Protein AF-A0A7S3RYR4-F1 (afdb_monomer_lite)

Sequence (109 aa):
MGPMPYFTVKQGLEGLEGGLQTGLPGFSVFVVNPMVYFGMIQGDGSASARHGRNFSSEYMPTPAPYAFDEDNTYNIYRMLRYVAAPYFDSEPLVWSRFIRPAVQPPPGE

Organism: NCBI:txid141414

Structure (mmCIF, N/CA/C/O backbone):
data_AF-A0A7S3RYR4-F1
#
_entry.id   AF-A0A7S3RYR4-F1
#
loop_
_atom_site.group_PDB
_atom_site.id
_atom_site.type_symbol
_atom_site.label_atom_id
_atom_site.label_alt_id
_atom_site.label_comp_id
_atom_site.label_asym_id
_atom_site.label_entity_id
_atom_site.label_seq_id
_atom_site.pdbx_PDB_ins_code
_atom_site.Cartn_x
_atom_site.Cartn_y
_atom_site.Cartn_z
_atom_site.occupancy
_atom_site.B_iso_or_equiv
_atom_site.auth_seq_id
_atom_site.auth_comp_id
_atom_site.auth_asym_id
_atom_site.auth_atom_id
_atom_site.pdbx_PDB_model_num
ATOM 1 N N . MET A 1 1 ? 0.219 17.460 8.433 1.00 65.81 1 MET A N 1
ATOM 2 C CA . MET A 1 1 ? -0.186 16.154 9.004 1.00 65.81 1 MET A CA 1
ATOM 3 C C . MET A 1 1 ? 0.595 15.061 8.299 1.00 65.81 1 MET A C 1
ATOM 5 O O . MET A 1 1 ? 0.821 15.202 7.105 1.00 65.81 1 MET A O 1
ATOM 9 N N . GLY A 1 2 ? 1.027 14.028 9.025 1.00 82.62 2 GLY A N 1
ATOM 10 C CA . GLY A 1 2 ? 1.729 12.882 8.440 1.00 82.62 2 GLY A CA 1
ATOM 11 C C . GLY A 1 2 ? 0.814 11.962 7.612 1.00 82.62 2 GLY A C 1
ATOM 12 O O . GLY A 1 2 ? -0.393 12.205 7.543 1.00 82.62 2 GLY A O 1
ATOM 13 N N . PRO A 1 3 ? 1.375 10.902 7.004 1.00 85.31 3 PRO A N 1
ATOM 14 C CA . PRO A 1 3 ? 0.636 9.926 6.189 1.00 85.31 3 PRO A CA 1
ATOM 15 C C . PRO A 1 3 ? -0.435 9.159 6.974 1.00 85.31 3 PRO A C 1
ATOM 17 O O . PRO A 1 3 ? -1.479 8.821 6.423 1.00 85.31 3 PRO A O 1
ATOM 20 N N . MET A 1 4 ? -0.178 8.912 8.259 1.00 89.69 4 MET A N 1
ATOM 21 C CA . MET A 1 4 ? -1.073 8.228 9.189 1.00 89.69 4 MET A CA 1
ATOM 22 C C . MET A 1 4 ? -1.290 9.130 10.411 1.00 89.69 4 MET A C 1
ATOM 24 O O . MET A 1 4 ? -0.543 9.033 11.387 1.00 89.69 4 MET A O 1
ATOM 28 N N . PRO A 1 5 ? -2.204 10.112 10.337 1.00 90.88 5 PRO A N 1
ATOM 29 C CA . PRO A 1 5 ? -2.468 11.001 11.460 1.00 90.88 5 PRO A CA 1
ATOM 30 C C . PRO A 1 5 ? -3.142 10.258 12.620 1.00 90.88 5 PRO A C 1
ATOM 32 O O . PRO A 1 5 ? -3.775 9.218 12.439 1.00 90.88 5 PRO A O 1
ATOM 35 N N . TYR A 1 6 ? -3.051 10.845 13.814 1.00 90.69 6 TYR A N 1
ATOM 36 C CA . TYR A 1 6 ? -3.852 10.406 14.952 1.00 90.69 6 TYR A CA 1
ATOM 37 C C . TYR A 1 6 ? -5.345 10.520 14.638 1.00 90.69 6 TYR A C 1
ATOM 39 O O . TYR A 1 6 ? -5.778 11.446 13.947 1.00 90.69 6 TYR A O 1
ATOM 47 N N . PHE A 1 7 ? -6.125 9.598 15.190 1.00 92.06 7 PHE A N 1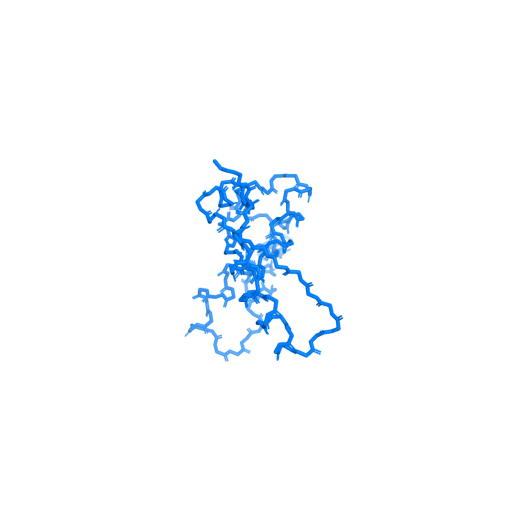
ATOM 48 C CA . PHE A 1 7 ? -7.575 9.585 15.076 1.00 92.06 7 PHE A CA 1
ATOM 49 C C . PHE A 1 7 ? -8.244 9.856 16.422 1.00 92.06 7 PHE A C 1
ATOM 51 O O . PHE A 1 7 ? -7.663 9.653 17.488 1.00 92.06 7 PHE A O 1
ATOM 58 N N . THR A 1 8 ? -9.485 10.331 16.368 1.00 92.00 8 THR A N 1
ATOM 59 C CA . THR A 1 8 ? -10.321 10.499 17.562 1.00 92.00 8 THR A CA 1
ATOM 60 C C . THR A 1 8 ? -10.773 9.143 18.103 1.00 92.00 8 THR A C 1
ATOM 62 O O . THR A 1 8 ? -10.881 8.178 17.349 1.00 92.00 8 THR A O 1
ATOM 65 N N . VAL A 1 9 ? -11.121 9.071 19.393 1.00 92.19 9 VAL A N 1
ATOM 66 C CA . VAL A 1 9 ? -11.648 7.837 20.016 1.00 92.19 9 VAL A CA 1
ATOM 67 C C . VAL A 1 9 ? -12.820 7.259 19.217 1.00 92.19 9 VAL A C 1
ATOM 69 O O . VAL A 1 9 ? -12.866 6.055 18.991 1.00 92.19 9 VAL A O 1
ATOM 72 N N . LYS A 1 10 ? -13.721 8.120 18.723 1.00 94.69 10 LYS A N 1
ATOM 73 C CA . LYS A 1 10 ? -14.865 7.707 17.901 1.00 94.69 10 LYS A CA 1
ATOM 74 C C . LYS A 1 10 ? -14.430 6.980 16.622 1.00 94.69 10 LYS A C 1
ATOM 76 O O . LYS A 1 10 ? -14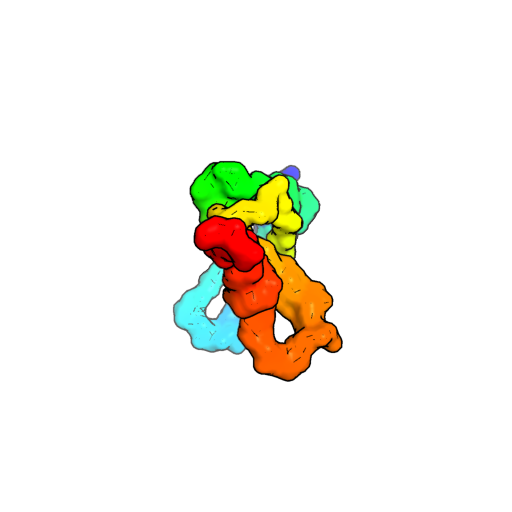.891 5.875 16.375 1.00 94.69 10 LYS A O 1
ATOM 81 N N . GLN A 1 11 ? -13.514 7.566 15.850 1.00 93.62 11 GLN A N 1
ATOM 82 C CA . GLN A 1 11 ? -12.989 6.951 14.621 1.00 93.62 11 GLN A CA 1
ATOM 83 C C . GLN A 1 11 ? -12.238 5.643 14.906 1.00 93.62 11 GLN A C 1
ATOM 85 O O . GLN A 1 11 ? -12.314 4.697 14.128 1.00 93.62 11 GLN A O 1
ATOM 90 N N . GLY A 1 12 ? -11.521 5.587 16.033 1.00 93.56 12 GLY A N 1
ATOM 91 C CA . GLY A 1 12 ? -10.856 4.369 16.483 1.00 93.56 12 GLY A CA 1
ATOM 92 C C . GLY A 1 12 ? -11.847 3.236 16.746 1.00 93.56 12 GLY A C 1
ATOM 93 O O . GLY A 1 12 ? -11.637 2.130 16.263 1.00 93.56 12 GLY A O 1
ATOM 94 N N . LEU A 1 13 ? -12.941 3.519 17.461 1.00 95.12 13 LEU A N 1
ATOM 95 C CA . LEU A 1 13 ? -13.991 2.536 17.750 1.00 95.12 13 LEU A CA 1
ATOM 96 C C . LEU A 1 13 ? -14.680 2.034 16.477 1.00 95.12 13 LEU A C 1
ATOM 98 O O . LEU A 1 13 ? -14.810 0.827 16.312 1.00 95.12 13 LEU A O 1
ATOM 102 N N . GLU A 1 14 ? -15.028 2.931 15.550 1.00 95.44 14 GLU A N 1
ATOM 103 C CA . GLU A 1 14 ? -15.614 2.556 14.252 1.00 95.44 14 GLU A CA 1
ATOM 104 C C . GLU A 1 14 ? -14.692 1.599 13.471 1.00 95.44 14 GLU A C 1
ATOM 106 O O . GLU A 1 14 ? -15.138 0.586 12.932 1.00 95.44 14 GLU A O 1
ATOM 111 N N . GLY A 1 15 ? -13.383 1.872 13.454 1.00 93.00 15 GLY A N 1
ATOM 112 C CA . GLY A 1 15 ? -12.408 0.982 12.822 1.00 93.00 15 GLY A CA 1
ATOM 113 C C . GLY A 1 15 ? -12.254 -0.362 13.540 1.00 93.00 15 GLY A C 1
ATOM 114 O O . GLY A 1 15 ? -12.093 -1.390 12.882 1.00 93.00 15 GLY A O 1
ATOM 115 N N . LEU A 1 16 ? -12.319 -0.375 14.877 1.00 94.81 16 LEU A N 1
ATOM 116 C CA . LEU A 1 16 ? -12.241 -1.607 15.666 1.00 94.81 16 LEU A CA 1
ATOM 117 C C . LEU A 1 16 ? -13.458 -2.506 15.422 1.00 94.81 16 L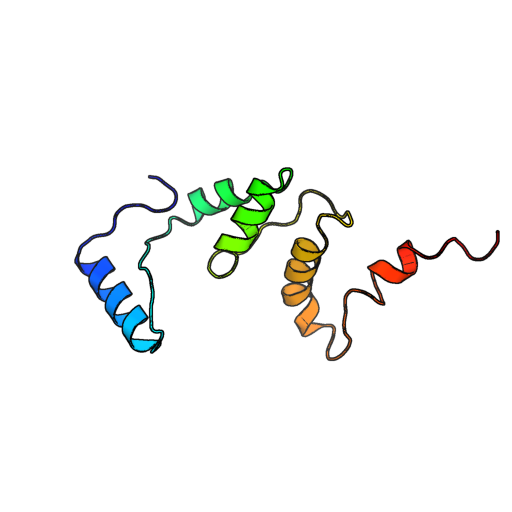EU A C 1
ATOM 119 O O . LEU A 1 16 ? -13.295 -3.712 15.247 1.00 94.81 16 LEU A O 1
ATOM 123 N N . GLU A 1 17 ? -14.658 -1.930 15.368 1.00 95.44 17 GLU A N 1
ATOM 124 C CA . GLU A 1 17 ? -15.886 -2.656 15.033 1.00 95.44 17 GLU A CA 1
ATOM 125 C C . GLU A 1 17 ? -15.799 -3.272 13.633 1.00 95.44 17 GLU A C 1
ATOM 127 O O . GLU A 1 17 ? -16.089 -4.458 13.468 1.00 95.44 17 GLU A O 1
ATOM 132 N N . GLY A 1 18 ? -15.316 -2.509 12.646 1.00 93.94 18 GLY A N 1
ATOM 133 C CA . GLY A 1 18 ? -15.077 -3.021 11.296 1.00 93.94 18 GLY A CA 1
ATOM 134 C C . GLY A 1 18 ? -14.068 -4.172 11.272 1.00 93.94 18 GLY A C 1
ATOM 135 O O . GLY A 1 18 ? -14.310 -5.191 10.630 1.00 93.94 18 GLY A O 1
ATOM 136 N N . GLY A 1 19 ? -12.967 -4.052 12.018 1.00 93.12 19 GLY A N 1
ATOM 137 C CA . GLY A 1 19 ? -11.959 -5.105 12.146 1.00 93.12 19 GLY A CA 1
ATOM 138 C C . GLY A 1 19 ? -12.511 -6.393 12.761 1.00 93.12 19 GLY A C 1
ATOM 139 O O . GLY A 1 19 ? -12.302 -7.472 12.208 1.00 93.12 19 GLY A O 1
ATOM 140 N N . LEU A 1 20 ? -13.285 -6.291 13.846 1.00 93.94 20 LEU A N 1
ATOM 141 C CA . LEU A 1 20 ? -13.914 -7.443 14.503 1.00 93.94 20 LEU A CA 1
ATOM 142 C C . LEU A 1 20 ? -14.906 -8.174 13.587 1.00 93.94 20 LEU A C 1
ATOM 144 O O . LEU A 1 20 ? -14.976 -9.402 13.620 1.00 93.94 20 LEU A O 1
ATOM 148 N N . GLN A 1 21 ? -15.634 -7.447 12.735 1.00 95.06 21 GLN A N 1
ATOM 149 C CA . GLN A 1 21 ? -16.579 -8.036 11.778 1.00 95.06 21 GLN A CA 1
ATOM 150 C C . GLN A 1 21 ? -15.905 -8.896 10.701 1.00 95.06 21 GLN A C 1
ATOM 152 O O . GLN A 1 21 ? -16.558 -9.763 10.124 1.00 95.06 21 GLN A O 1
ATOM 157 N N . THR A 1 22 ? -14.608 -8.702 10.439 1.00 91.06 22 THR A N 1
ATOM 158 C CA . THR A 1 22 ? -13.877 -9.520 9.457 1.00 91.06 22 THR A CA 1
ATOM 159 C C . THR A 1 22 ? -13.659 -10.965 9.917 1.00 91.06 22 THR A C 1
ATOM 161 O O . THR A 1 22 ? -13.381 -11.828 9.088 1.00 91.06 22 THR A O 1
ATOM 164 N N . GLY A 1 23 ? -13.748 -11.241 11.226 1.00 90.25 23 GLY A N 1
ATOM 165 C CA . GLY A 1 23 ? -13.424 -12.549 11.804 1.00 90.25 23 GLY A CA 1
ATOM 166 C C . GLY A 1 23 ? -11.934 -12.912 11.750 1.00 90.25 23 GLY A C 1
ATOM 167 O O . GLY A 1 23 ? -11.570 -14.045 12.066 1.00 90.25 23 GLY A O 1
ATOM 168 N N . LEU A 1 24 ? -11.065 -11.976 11.351 1.00 88.19 24 LEU A N 1
ATOM 169 C CA . LEU A 1 24 ? -9.623 -12.192 11.332 1.00 88.19 24 LEU A CA 1
ATOM 170 C C . LEU A 1 24 ? -9.060 -12.195 12.762 1.00 88.19 24 LEU A C 1
ATOM 172 O O . LEU A 1 24 ? -9.482 -11.393 13.597 1.00 88.19 24 LEU A O 1
ATOM 176 N N . PRO A 1 25 ? -8.067 -13.055 13.054 1.00 91.50 25 PRO A N 1
ATOM 177 C CA . PRO A 1 25 ? -7.492 -13.172 14.395 1.00 91.50 25 PRO A CA 1
ATOM 178 C C . PRO A 1 25 ? -6.718 -11.920 14.832 1.00 91.50 25 PRO A C 1
ATOM 180 O O . PRO A 1 25 ? -6.462 -11.739 16.020 1.00 91.50 25 PRO A O 1
ATOM 183 N N . GLY A 1 26 ? -6.331 -11.065 13.885 1.00 90.62 26 GLY A N 1
ATOM 184 C CA . GLY A 1 26 ? -5.647 -9.812 14.154 1.00 90.62 26 GLY A CA 1
ATOM 185 C C . GLY A 1 26 ? -5.949 -8.782 13.077 1.00 90.62 26 GLY A C 1
ATOM 186 O O . GLY A 1 26 ? -6.086 -9.114 11.901 1.00 90.62 26 GLY A O 1
ATOM 187 N N . PHE A 1 27 ? -6.044 -7.528 13.500 1.00 92.19 27 PHE A N 1
ATOM 188 C CA . PHE A 1 27 ? -6.223 -6.374 12.634 1.00 92.19 27 PHE A CA 1
ATOM 189 C C . PHE A 1 27 ? -5.652 -5.131 13.321 1.00 92.19 27 PHE A C 1
ATOM 191 O O . PHE A 1 27 ? -5.449 -5.106 14.536 1.00 92.19 27 PHE A O 1
ATOM 198 N N . SER A 1 28 ? -5.421 -4.092 12.527 1.00 90.06 28 SER A N 1
ATOM 199 C CA . SER A 1 28 ? -4.936 -2.797 12.997 1.00 90.06 28 SER A CA 1
ATOM 200 C C . SER A 1 28 ? -5.789 -1.691 12.394 1.00 90.06 28 SER A C 1
ATOM 202 O O . SER A 1 28 ? -6.214 -1.790 11.244 1.00 90.06 28 SER A O 1
ATOM 204 N N . VAL A 1 29 ? -6.024 -0.629 13.163 1.00 90.50 29 VAL A N 1
ATOM 205 C CA . VAL A 1 29 ? -6.829 0.520 12.736 1.00 90.50 29 VAL A CA 1
ATOM 206 C C . VAL A 1 29 ? -5.911 1.704 12.479 1.00 90.50 29 VAL A C 1
ATOM 208 O O . VAL A 1 29 ? -5.170 2.125 13.365 1.00 90.50 29 VAL A O 1
ATOM 211 N N . PHE A 1 30 ? -5.987 2.258 11.271 1.00 90.44 30 PHE A N 1
ATOM 212 C CA . PHE A 1 30 ? -5.249 3.452 10.876 1.00 90.44 30 PHE A CA 1
ATOM 213 C C . PHE A 1 30 ? -6.178 4.415 10.142 1.00 90.44 30 PHE A C 1
ATOM 215 O O . PHE A 1 30 ? -6.948 4.005 9.275 1.00 90.44 30 PHE A O 1
ATOM 222 N N . VAL A 1 31 ? -6.065 5.710 10.442 1.00 91.06 31 VAL A N 1
ATOM 223 C CA . VAL A 1 31 ? -6.554 6.750 9.533 1.00 91.06 31 VAL A CA 1
ATOM 224 C C . VAL A 1 31 ? -5.432 7.068 8.567 1.00 91.06 31 VAL A C 1
ATOM 226 O O . VAL A 1 31 ? -4.284 7.234 8.979 1.00 91.06 31 VAL A O 1
ATOM 229 N N . VAL A 1 32 ? -5.763 7.166 7.283 1.00 89.88 32 VAL A N 1
ATOM 230 C CA . VAL A 1 32 ? -4.780 7.451 6.245 1.00 89.88 32 VAL A CA 1
ATOM 231 C C . VAL A 1 32 ? -5.103 8.775 5.575 1.00 89.88 32 VAL A C 1
ATOM 233 O O . VAL A 1 32 ? -6.240 9.024 5.186 1.00 89.88 32 VAL A O 1
ATOM 236 N N . ASN A 1 33 ? -4.091 9.634 5.440 1.00 91.06 33 ASN A N 1
ATOM 237 C CA . ASN A 1 33 ? -4.172 10.827 4.610 1.00 91.06 33 ASN A CA 1
ATOM 238 C C . ASN A 1 33 ? -3.694 10.472 3.193 1.00 91.06 33 ASN A C 1
ATOM 240 O O . ASN A 1 33 ? -2.479 10.433 2.971 1.00 91.06 33 ASN A O 1
ATOM 244 N N . PRO A 1 34 ? -4.606 10.230 2.232 1.00 86.06 34 PRO A N 1
ATOM 245 C CA . PRO A 1 34 ? -4.234 9.716 0.919 1.00 86.06 34 PRO A CA 1
ATOM 246 C C . PRO A 1 34 ? -3.281 10.657 0.184 1.00 86.06 34 PRO A C 1
ATOM 248 O O . PRO A 1 34 ? -2.292 10.194 -0.367 1.00 86.06 34 PRO A O 1
ATOM 251 N N . MET A 1 35 ? -3.501 11.974 0.242 1.00 86.69 35 MET A N 1
ATOM 252 C CA . MET A 1 35 ? -2.685 12.955 -0.488 1.00 86.69 35 MET A CA 1
ATOM 253 C C . MET A 1 35 ? -1.206 12.894 -0.100 1.00 86.69 35 MET A C 1
ATOM 255 O O . MET A 1 35 ? -0.329 12.958 -0.958 1.00 86.69 35 MET A O 1
ATOM 259 N N . VAL A 1 36 ? -0.924 12.740 1.195 1.00 89.19 36 VAL A N 1
ATOM 260 C CA . VAL A 1 36 ? 0.452 12.617 1.696 1.00 89.19 36 VAL A CA 1
ATOM 261 C C . VAL A 1 36 ? 0.997 11.217 1.424 1.00 89.19 36 VAL A C 1
ATOM 263 O O . VAL A 1 36 ? 2.147 11.068 1.011 1.00 89.19 36 VAL A O 1
ATOM 266 N N . TYR A 1 37 ? 0.166 10.191 1.619 1.00 88.69 37 TYR A N 1
ATOM 267 C CA . TYR A 1 37 ? 0.561 8.799 1.423 1.00 88.69 37 TYR A CA 1
ATOM 268 C C . TYR A 1 37 ? 0.959 8.510 -0.028 1.00 88.69 37 TYR A C 1
ATOM 270 O O . TYR A 1 37 ? 1.961 7.838 -0.262 1.00 88.69 37 TYR A O 1
ATOM 278 N N . PHE A 1 38 ? 0.237 9.081 -0.997 1.00 86.62 38 PHE A N 1
ATOM 279 C CA . PHE A 1 38 ? 0.557 8.986 -2.420 1.00 86.62 38 PHE A CA 1
ATOM 280 C C . PHE A 1 38 ? 1.970 9.473 -2.730 1.00 86.62 38 PHE A C 1
ATOM 282 O O . PHE A 1 38 ? 2.698 8.800 -3.455 1.00 86.62 38 PHE A O 1
ATOM 289 N N . GLY A 1 39 ? 2.381 10.603 -2.148 1.00 86.06 39 GLY A N 1
ATOM 290 C CA . GLY A 1 39 ? 3.741 11.122 -2.298 1.00 86.06 39 GLY A CA 1
ATOM 291 C C . GLY A 1 39 ? 4.802 10.164 -1.751 1.00 86.06 39 GLY A C 1
ATOM 292 O O . GLY A 1 39 ? 5.859 10.003 -2.354 1.00 86.06 39 GLY A O 1
ATOM 293 N N . MET A 1 40 ? 4.512 9.473 -0.646 1.00 85.50 40 MET A N 1
ATOM 294 C CA . MET A 1 40 ? 5.451 8.528 -0.029 1.00 85.50 40 MET A CA 1
ATOM 295 C C . MET A 1 40 ? 5.649 7.252 -0.841 1.00 85.50 40 MET A C 1
ATOM 297 O O . MET A 1 40 ? 6.748 6.703 -0.858 1.00 85.50 40 MET A O 1
ATOM 301 N N . ILE A 1 41 ? 4.603 6.784 -1.521 1.00 87.62 41 ILE A N 1
ATOM 302 C CA . ILE A 1 41 ? 4.664 5.566 -2.333 1.00 8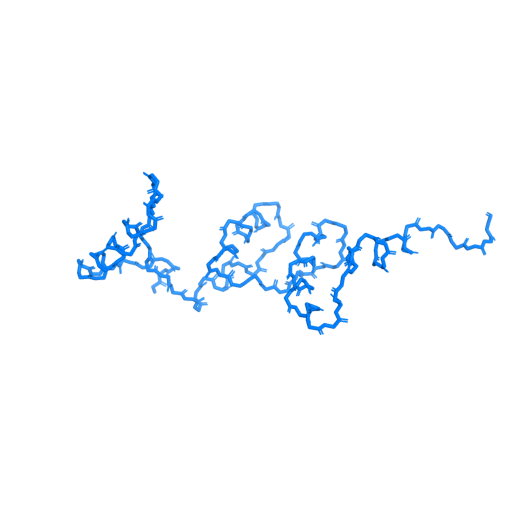7.62 41 ILE A CA 1
ATOM 303 C C . ILE A 1 41 ? 5.082 5.845 -3.779 1.00 87.62 41 ILE A C 1
ATOM 305 O O . ILE A 1 41 ? 5.086 4.925 -4.588 1.00 87.62 41 ILE A O 1
ATOM 309 N N . GLN A 1 42 ? 5.450 7.081 -4.136 1.00 84.38 42 GLN A N 1
ATOM 310 C CA . GLN A 1 42 ? 5.930 7.388 -5.486 1.00 84.38 42 GLN A CA 1
ATOM 311 C C . GLN A 1 42 ? 7.308 6.807 -5.796 1.00 84.38 42 GLN A C 1
ATOM 313 O O . GLN A 1 42 ? 7.594 6.574 -6.962 1.00 84.38 42 GLN A O 1
ATOM 318 N N . GLY A 1 43 ? 8.154 6.534 -4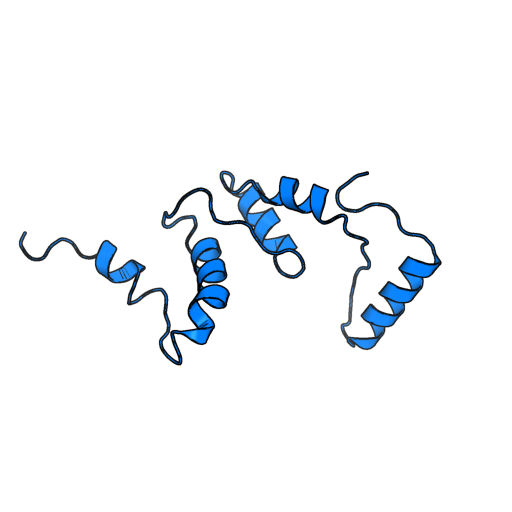.806 1.00 82.00 43 GLY A N 1
ATOM 319 C CA . GLY A 1 43 ? 9.463 5.930 -5.057 1.00 82.00 43 GLY A CA 1
ATOM 320 C C . GLY A 1 43 ? 9.394 4.414 -5.264 1.00 82.00 43 GLY A C 1
ATOM 321 O O . GLY A 1 43 ? 8.699 3.713 -4.536 1.00 82.00 43 GLY A O 1
ATOM 322 N N . ASP A 1 44 ? 10.163 3.899 -6.218 1.00 80.50 44 ASP A N 1
ATOM 323 C CA . ASP A 1 44 ? 10.410 2.466 -6.471 1.00 80.50 44 ASP A CA 1
ATOM 324 C C . ASP A 1 44 ? 11.842 2.169 -6.952 1.00 80.50 44 ASP A C 1
ATOM 326 O O . ASP A 1 44 ? 12.164 1.027 -7.283 1.00 80.50 44 ASP A O 1
ATOM 330 N N . GLY A 1 45 ? 12.728 3.170 -6.950 1.00 78.06 45 GLY A N 1
ATOM 331 C CA . GLY A 1 45 ? 14.124 2.992 -7.356 1.00 78.06 45 GLY A CA 1
ATOM 332 C C . GLY A 1 45 ? 14.928 2.088 -6.414 1.00 78.06 45 GLY A C 1
ATOM 333 O O . GLY A 1 45 ? 15.784 1.337 -6.869 1.00 78.06 45 GLY A O 1
ATOM 334 N N . SER A 1 46 ? 14.649 2.111 -5.105 1.00 84.81 46 SER A N 1
ATOM 335 C CA . SER A 1 46 ? 15.304 1.231 -4.127 1.00 84.81 46 SER A CA 1
ATOM 336 C C . SER A 1 46 ? 14.436 0.022 -3.771 1.00 84.81 46 SER A C 1
ATOM 338 O O . SER A 1 46 ? 13.206 0.101 -3.750 1.00 84.81 46 SER A O 1
ATOM 340 N N . ALA A 1 47 ? 15.070 -1.088 -3.377 1.00 83.56 47 ALA A N 1
ATOM 341 C CA . ALA A 1 47 ? 14.363 -2.271 -2.875 1.00 83.56 47 ALA A CA 1
ATOM 342 C C . ALA A 1 47 ? 13.440 -1.948 -1.681 1.00 83.56 47 ALA A C 1
ATOM 344 O O . ALA A 1 47 ? 12.326 -2.465 -1.598 1.00 83.56 47 ALA A O 1
ATOM 345 N N . SER A 1 48 ? 13.860 -1.040 -0.791 1.00 85.62 48 SER A N 1
ATOM 346 C CA . SER A 1 48 ? 13.036 -0.573 0.331 1.00 85.62 48 SER A CA 1
ATOM 347 C C . SER A 1 48 ? 11.784 0.179 -0.128 1.00 85.62 48 SER A C 1
ATOM 349 O O . SER A 1 48 ? 10.706 -0.031 0.425 1.00 85.62 48 SER A O 1
ATOM 351 N N . ALA A 1 49 ? 11.895 1.007 -1.168 1.00 85.31 49 ALA A N 1
ATOM 352 C CA . ALA A 1 49 ? 10.766 1.742 -1.726 1.00 85.31 49 ALA A CA 1
ATOM 353 C C . ALA A 1 49 ? 9.774 0.795 -2.428 1.00 85.31 49 ALA A C 1
ATOM 355 O O . ALA A 1 49 ? 8.566 0.878 -2.199 1.00 85.31 49 ALA A O 1
ATOM 356 N N . ARG A 1 50 ? 10.284 -0.197 -3.178 1.00 82.44 50 ARG A N 1
ATOM 357 C CA . ARG A 1 50 ? 9.472 -1.282 -3.763 1.00 82.44 50 ARG A CA 1
ATOM 358 C C . ARG A 1 50 ? 8.730 -2.075 -2.682 1.00 82.44 50 ARG A C 1
ATOM 360 O O . ARG A 1 50 ? 7.543 -2.360 -2.835 1.00 82.44 50 ARG A O 1
ATOM 367 N N . HIS A 1 51 ? 9.394 -2.380 -1.566 1.00 84.25 51 HIS A N 1
ATOM 368 C CA . HIS A 1 51 ? 8.766 -3.059 -0.433 1.00 84.25 51 HIS A CA 1
ATOM 369 C C . HIS A 1 51 ? 7.651 -2.214 0.202 1.00 84.25 51 HIS A C 1
ATOM 371 O O . HIS A 1 51 ? 6.561 -2.727 0.439 1.00 84.25 51 HIS A O 1
ATOM 377 N N . GLY A 1 52 ? 7.879 -0.911 0.404 1.00 85.75 52 GLY A N 1
ATOM 378 C CA . GLY A 1 52 ? 6.865 0.010 0.929 1.00 85.75 52 GLY A CA 1
ATOM 379 C C . GLY A 1 52 ? 5.628 0.128 0.031 1.00 85.75 52 GLY A C 1
ATOM 380 O O . GLY A 1 52 ? 4.496 0.100 0.526 1.00 85.75 52 GLY A O 1
ATOM 381 N N . ARG A 1 53 ? 5.821 0.179 -1.295 1.00 85.88 53 ARG A N 1
ATOM 382 C CA . ARG A 1 53 ? 4.717 0.099 -2.267 1.00 85.88 53 ARG A CA 1
ATOM 383 C C . ARG A 1 53 ? 3.947 -1.206 -2.128 1.00 85.88 53 ARG A C 1
ATOM 385 O O . ARG A 1 53 ? 2.725 -1.177 -2.073 1.00 85.88 53 ARG A O 1
ATOM 392 N N . ASN A 1 54 ? 4.640 -2.341 -2.034 1.00 82.69 54 ASN A N 1
ATOM 393 C CA . ASN A 1 54 ? 3.974 -3.631 -1.894 1.00 82.69 54 ASN A CA 1
ATOM 394 C C . ASN A 1 54 ? 3.183 -3.735 -0.583 1.00 82.69 54 ASN A C 1
ATOM 396 O O . ASN A 1 54 ? 2.032 -4.153 -0.605 1.00 82.69 54 ASN A O 1
ATOM 400 N N . PHE A 1 55 ? 3.752 -3.291 0.537 1.00 84.81 55 PHE A N 1
ATOM 401 C CA . PHE A 1 55 ? 3.078 -3.304 1.836 1.00 84.81 55 PHE A CA 1
ATOM 402 C C . PHE A 1 55 ? 1.774 -2.493 1.827 1.00 84.81 55 PHE A C 1
ATOM 404 O O . PHE A 1 55 ? 0.747 -2.944 2.317 1.00 84.81 55 PHE A O 1
ATOM 411 N N . SER A 1 56 ? 1.800 -1.300 1.234 1.00 86.88 56 SER A N 1
ATOM 412 C CA . SER A 1 56 ? 0.637 -0.400 1.215 1.00 86.88 56 SER A CA 1
ATOM 413 C C . SER A 1 56 ? -0.381 -0.694 0.113 1.00 86.88 56 SER A C 1
ATOM 415 O O . SER A 1 56 ? -1.477 -0.141 0.112 1.00 86.88 56 SER A O 1
ATOM 417 N N . SER A 1 57 ? -0.038 -1.580 -0.817 1.00 81.88 57 SER A N 1
ATOM 418 C CA . SER A 1 57 ? -0.798 -1.834 -2.041 1.00 81.88 57 SER A CA 1
ATOM 419 C C . SER A 1 57 ? -2.202 -2.419 -1.862 1.00 81.88 57 SER A C 1
ATOM 421 O O . SER A 1 57 ? -2.965 -2.481 -2.825 1.00 81.88 57 SER A O 1
ATOM 423 N N . GLU A 1 58 ? -2.525 -2.916 -0.669 1.00 80.31 58 GLU A N 1
ATOM 424 C CA . GLU A 1 58 ? -3.844 -3.477 -0.363 1.00 80.31 58 GLU A CA 1
ATOM 425 C C . GLU A 1 58 ? -4.888 -2.388 -0.110 1.00 80.31 58 GLU A C 1
ATOM 427 O O . GLU A 1 58 ? -6.068 -2.589 -0.380 1.00 80.31 58 GLU A O 1
ATOM 432 N N . TYR A 1 59 ? -4.451 -1.225 0.376 1.00 82.69 59 TYR A N 1
ATOM 433 C CA . TYR A 1 59 ? -5.329 -0.120 0.765 1.00 82.69 59 TYR A CA 1
ATOM 434 C C . TYR A 1 59 ? -4.964 1.212 0.097 1.00 82.69 59 TYR A C 1
ATOM 436 O O . TYR A 1 59 ? -5.715 2.179 0.214 1.00 82.69 59 TYR A O 1
ATOM 444 N N . MET A 1 60 ? -3.839 1.275 -0.622 1.00 85.06 60 MET A N 1
ATOM 445 C CA . MET A 1 60 ? -3.447 2.405 -1.461 1.00 85.06 60 MET A CA 1
ATOM 446 C C . MET A 1 60 ? -3.161 1.949 -2.889 1.00 85.06 60 MET A C 1
ATOM 448 O O . MET A 1 60 ? -2.400 0.999 -3.088 1.00 85.06 60 MET A O 1
ATOM 452 N N . PRO A 1 61 ? -3.709 2.633 -3.907 1.00 78.94 61 PRO A N 1
ATOM 453 C CA . PRO A 1 61 ? -3.383 2.307 -5.281 1.00 78.94 61 PRO A CA 1
ATOM 454 C C . PRO A 1 61 ? -1.931 2.696 -5.558 1.00 78.94 61 PRO A C 1
ATOM 456 O O . PRO A 1 61 ? -1.492 3.818 -5.298 1.00 78.94 61 PRO A O 1
ATOM 459 N N . THR A 1 62 ? -1.171 1.742 -6.081 1.00 77.94 62 THR A N 1
ATOM 460 C CA . THR A 1 62 ? 0.230 1.954 -6.432 1.00 77.94 62 THR A CA 1
ATOM 461 C C . THR A 1 62 ? 0.332 2.811 -7.696 1.00 77.94 62 THR A C 1
ATOM 463 O O . THR A 1 62 ? -0.350 2.502 -8.678 1.00 77.94 62 THR A O 1
ATOM 466 N N . PRO A 1 63 ? 1.178 3.857 -7.711 1.00 79.00 63 PRO A N 1
ATOM 467 C CA . PRO A 1 63 ? 1.432 4.639 -8.916 1.00 79.00 63 PRO A CA 1
ATOM 468 C C . PRO A 1 63 ? 2.129 3.789 -9.985 1.00 79.00 63 PRO A C 1
ATOM 470 O O . PRO A 1 63 ? 2.625 2.693 -9.707 1.00 79.00 63 PRO A O 1
ATOM 473 N N . ALA A 1 64 ? 2.171 4.309 -11.214 1.00 77.62 64 ALA A N 1
ATOM 474 C CA . ALA A 1 64 ? 2.915 3.677 -12.296 1.00 77.62 64 ALA A CA 1
ATOM 475 C C . ALA A 1 64 ? 4.393 3.475 -11.894 1.00 77.62 64 ALA A C 1
ATOM 477 O O . ALA A 1 64 ? 4.952 4.302 -11.158 1.00 77.62 64 ALA A O 1
ATOM 478 N N . PRO A 1 65 ? 5.026 2.379 -12.345 1.00 79.19 65 PRO A N 1
ATOM 479 C CA . PRO A 1 65 ? 6.439 2.164 -12.087 1.00 79.19 65 PRO A CA 1
ATOM 480 C C . PRO A 1 65 ? 7.285 3.243 -12.776 1.00 79.19 65 PRO A C 1
ATOM 482 O O . PRO A 1 65 ? 6.900 3.747 -13.832 1.00 79.19 65 PRO A O 1
ATOM 485 N N . TYR A 1 66 ? 8.435 3.601 -12.197 1.00 77.31 66 TYR A N 1
ATOM 486 C CA . TYR A 1 66 ? 9.332 4.582 -12.822 1.00 77.31 66 TYR A CA 1
ATOM 487 C C . TYR A 1 66 ? 10.005 4.041 -14.090 1.00 77.31 66 TYR A C 1
ATOM 489 O O . TYR A 1 66 ? 10.369 4.818 -14.972 1.00 77.31 66 TYR A O 1
ATOM 497 N N . ALA A 1 67 ? 10.176 2.719 -14.169 1.00 76.31 67 ALA A N 1
ATOM 498 C CA . ALA A 1 67 ? 10.782 2.013 -15.287 1.00 76.31 67 ALA A CA 1
ATOM 499 C C . ALA A 1 67 ? 9.987 0.746 -15.628 1.00 76.31 67 ALA A C 1
ATOM 501 O O . ALA A 1 67 ? 9.341 0.140 -14.774 1.00 76.31 67 ALA A O 1
ATOM 502 N N . PHE A 1 68 ? 10.052 0.347 -16.898 1.00 74.69 68 PHE A N 1
ATOM 503 C CA . PHE A 1 68 ? 9.420 -0.865 -17.425 1.00 74.69 68 PHE A CA 1
ATOM 504 C C . PHE A 1 68 ? 10.465 -1.961 -17.675 1.00 74.69 68 PHE A C 1
ATOM 506 O O . PHE A 1 68 ? 10.550 -2.516 -18.766 1.00 74.69 68 PHE A O 1
ATOM 513 N N . ASP A 1 69 ? 11.299 -2.223 -16.674 1.00 75.00 69 ASP A N 1
ATOM 514 C CA . ASP A 1 69 ? 12.310 -3.279 -16.683 1.00 75.00 69 ASP A CA 1
ATOM 515 C C . ASP A 1 69 ? 11.844 -4.514 -15.887 1.00 75.00 69 ASP A C 1
ATOM 517 O O . ASP A 1 69 ? 10.790 -4.516 -15.241 1.00 75.00 69 ASP A O 1
ATOM 521 N N . GLU A 1 70 ? 12.629 -5.593 -15.956 1.00 71.44 70 GLU A N 1
ATOM 522 C CA . GLU A 1 70 ? 12.328 -6.870 -15.294 1.00 71.44 70 GLU A CA 1
ATOM 523 C C . GLU A 1 70 ? 12.145 -6.709 -13.775 1.00 71.44 70 GLU A C 1
ATOM 525 O O . GLU A 1 70 ? 11.246 -7.299 -13.171 1.00 71.44 70 GLU A O 1
ATOM 530 N N . ASP A 1 71 ? 12.922 -5.816 -13.174 1.00 71.44 71 ASP A N 1
ATOM 531 C CA . ASP A 1 71 ? 12.890 -5.464 -11.758 1.00 71.44 71 ASP A CA 1
ATOM 532 C C . ASP A 1 71 ? 11.540 -4.894 -11.289 1.00 71.44 71 ASP A C 1
ATOM 534 O O . ASP A 1 71 ? 11.190 -4.977 -10.105 1.00 71.44 71 ASP A O 1
ATOM 538 N N . ASN A 1 72 ? 10.764 -4.327 -12.213 1.00 72.19 72 ASN A N 1
ATOM 539 C CA . ASN A 1 72 ? 9.451 -3.742 -11.966 1.00 72.19 72 ASN A CA 1
ATOM 540 C C . ASN A 1 72 ? 8.288 -4.636 -12.423 1.00 72.19 72 ASN A C 1
ATOM 542 O O . ASN A 1 72 ? 7.129 -4.218 -12.331 1.00 72.19 72 ASN A O 1
ATOM 546 N N . THR A 1 73 ? 8.552 -5.882 -12.837 1.00 74.69 73 THR A N 1
ATOM 547 C CA . THR A 1 73 ? 7.545 -6.815 -13.382 1.00 74.69 73 THR A CA 1
ATOM 548 C C . THR A 1 73 ? 6.290 -6.922 -12.513 1.00 74.69 73 THR A C 1
ATOM 550 O O . THR A 1 73 ? 5.175 -6.914 -13.033 1.00 74.69 73 THR A O 1
ATOM 553 N N . TYR A 1 74 ? 6.430 -6.969 -11.184 1.00 73.25 74 TYR A N 1
ATOM 554 C CA . TYR A 1 74 ? 5.274 -7.080 -10.290 1.00 73.25 74 TYR A CA 1
ATOM 555 C C . TYR A 1 74 ? 4.419 -5.801 -10.247 1.00 73.25 74 TYR A C 1
ATOM 557 O O . TYR A 1 74 ? 3.191 -5.879 -10.236 1.00 73.25 74 TYR A O 1
ATOM 565 N N . ASN A 1 75 ? 5.040 -4.618 -10.286 1.00 73.56 75 ASN A N 1
ATOM 566 C CA . ASN A 1 75 ? 4.314 -3.345 -10.363 1.00 73.56 75 ASN A CA 1
ATOM 567 C C . ASN A 1 75 ? 3.572 -3.222 -11.704 1.00 73.56 75 ASN A C 1
ATOM 569 O O . ASN A 1 75 ? 2.398 -2.849 -11.733 1.00 73.56 75 ASN A O 1
ATOM 573 N N . ILE A 1 76 ? 4.230 -3.615 -12.800 1.00 75.50 76 ILE A N 1
ATOM 574 C CA . ILE A 1 76 ? 3.652 -3.646 -14.151 1.00 75.50 76 ILE A CA 1
ATOM 575 C C . ILE A 1 76 ? 2.460 -4.611 -14.198 1.00 75.50 76 ILE A C 1
ATOM 577 O O . ILE A 1 76 ? 1.377 -4.231 -14.645 1.00 75.50 76 ILE A O 1
ATOM 581 N N . TYR A 1 77 ? 2.620 -5.829 -13.665 1.00 74.56 77 TYR A N 1
ATOM 582 C CA . TYR A 1 77 ? 1.550 -6.824 -13.561 1.00 74.56 77 TYR A CA 1
ATOM 583 C C . TYR A 1 77 ? 0.311 -6.257 -12.867 1.00 74.56 77 TYR A C 1
ATOM 585 O O . TYR A 1 77 ? -0.798 -6.437 -13.357 1.00 74.56 77 TYR A O 1
ATOM 593 N N . ARG A 1 78 ? 0.472 -5.552 -11.743 1.00 69.69 78 ARG A N 1
ATOM 594 C CA . ARG A 1 78 ? -0.665 -5.020 -10.976 1.00 69.69 78 ARG A CA 1
ATOM 595 C C . ARG A 1 78 ? -1.387 -3.892 -11.693 1.00 69.69 78 ARG A C 1
ATOM 597 O O . ARG A 1 78 ? -2.614 -3.866 -11.667 1.00 69.69 78 ARG A O 1
ATOM 604 N N . MET A 1 79 ? -0.648 -3.003 -12.352 1.00 71.31 79 MET A N 1
ATOM 605 C CA . MET A 1 79 ? -1.237 -1.952 -13.182 1.00 71.31 79 MET A CA 1
ATOM 606 C C . MET A 1 79 ? -2.073 -2.568 -14.311 1.00 71.31 79 MET A C 1
ATOM 608 O O . MET A 1 79 ? -3.228 -2.195 -14.515 1.00 71.31 79 MET A O 1
ATOM 612 N N . LEU A 1 80 ? -1.516 -3.571 -14.996 1.00 69.06 80 LEU A N 1
ATOM 613 C CA . LEU A 1 80 ? -2.204 -4.263 -16.080 1.00 69.06 80 LEU A CA 1
ATOM 614 C C . LEU A 1 80 ? -3.363 -5.121 -15.573 1.00 69.06 80 LEU A C 1
ATOM 616 O O . LEU A 1 80 ? -4.405 -5.124 -16.204 1.00 69.06 80 LEU A O 1
ATOM 620 N N . ARG A 1 81 ? -3.261 -5.786 -14.420 1.00 66.25 81 ARG A N 1
ATOM 621 C CA . ARG A 1 81 ? -4.342 -6.627 -13.882 1.00 66.25 81 ARG A CA 1
ATOM 622 C C . ARG A 1 81 ? -5.670 -5.878 -13.807 1.00 66.25 81 ARG A C 1
ATOM 624 O O . ARG A 1 81 ? -6.693 -6.462 -14.131 1.00 66.25 81 ARG A O 1
ATOM 631 N N . TYR A 1 82 ? -5.664 -4.610 -13.401 1.00 59.19 82 TYR A N 1
ATOM 632 C CA . TYR A 1 82 ? -6.897 -3.832 -13.255 1.00 59.19 82 TYR A CA 1
ATOM 633 C C . TYR A 1 82 ? -7.307 -3.090 -14.531 1.00 59.19 82 TYR A C 1
ATOM 635 O O . TYR A 1 82 ? -8.496 -3.006 -14.822 1.00 59.19 82 TYR A O 1
ATOM 643 N N . VAL A 1 83 ? -6.349 -2.590 -15.319 1.00 58.91 83 VAL A N 1
ATOM 644 C CA . VAL A 1 83 ? -6.637 -1.880 -16.582 1.00 58.91 83 VAL A CA 1
ATOM 645 C C . VAL A 1 83 ? -7.033 -2.847 -17.702 1.00 58.91 83 VAL A C 1
ATOM 647 O O . VAL A 1 83 ? -7.863 -2.530 -18.549 1.00 58.91 83 VAL A O 1
ATOM 650 N N . ALA A 1 84 ? -6.439 -4.033 -17.704 1.00 53.12 84 ALA A N 1
ATOM 651 C CA . ALA A 1 84 ? -6.541 -5.026 -18.761 1.00 53.12 84 ALA A CA 1
ATOM 652 C C . ALA A 1 84 ? -7.646 -6.067 -18.476 1.00 53.12 84 ALA A C 1
ATOM 654 O O . ALA A 1 84 ? -8.119 -6.710 -19.407 1.00 53.12 84 ALA A O 1
ATOM 655 N N . ALA A 1 85 ? -8.119 -6.197 -17.228 1.00 52.25 85 ALA A N 1
ATOM 656 C CA . ALA A 1 85 ? -9.192 -7.129 -16.854 1.00 52.25 85 ALA A CA 1
ATOM 657 C C . ALA A 1 85 ? -10.451 -7.090 -17.751 1.00 52.25 85 ALA A C 1
ATOM 659 O O . ALA A 1 85 ? -10.952 -8.164 -18.063 1.00 52.25 85 ALA A O 1
ATOM 660 N N . PRO A 1 86 ? -10.960 -5.932 -18.223 1.00 55.59 86 PRO A N 1
ATOM 661 C CA . PRO A 1 86 ? -12.138 -5.908 -19.099 1.00 55.59 86 PRO A CA 1
ATOM 662 C C . PRO A 1 86 ? -11.864 -6.379 -20.536 1.00 55.59 86 PRO A C 1
ATOM 664 O O . PRO A 1 86 ? -12.801 -6.587 -21.298 1.00 55.59 86 PRO A O 1
ATOM 667 N N . TYR A 1 87 ? -10.593 -6.479 -20.935 1.00 53.00 87 TYR A N 1
ATOM 668 C CA . TYR A 1 87 ? -10.175 -6.699 -22.323 1.00 53.00 87 TYR A CA 1
ATOM 669 C C . TYR A 1 87 ? -9.555 -8.079 -22.562 1.00 53.00 87 TYR A C 1
ATOM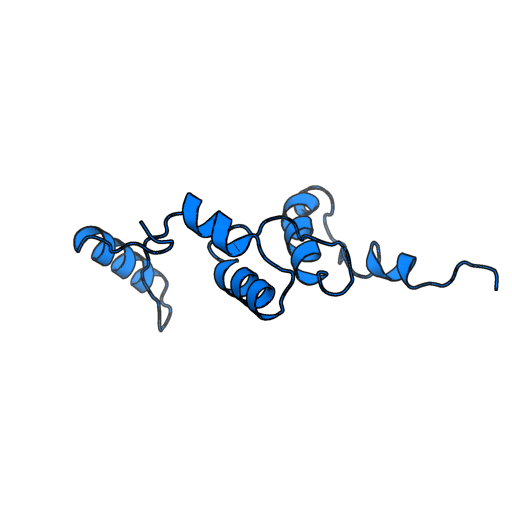 671 O O . TYR A 1 87 ? -9.264 -8.430 -23.706 1.00 53.00 87 TYR A O 1
ATOM 679 N N . PHE A 1 88 ? -9.327 -8.861 -21.506 1.00 53.78 88 PHE A N 1
ATOM 680 C CA . PHE A 1 88 ? -8.596 -10.118 -21.592 1.00 53.78 88 PHE A CA 1
ATOM 681 C C . PHE A 1 88 ? -9.235 -11.169 -20.685 1.00 53.78 88 PHE A C 1
ATOM 683 O O . PHE A 1 88 ? -8.905 -11.295 -19.509 1.00 53.78 88 PHE A O 1
ATOM 690 N N . ASP A 1 89 ? -10.164 -11.918 -21.268 1.00 49.41 89 ASP A N 1
ATOM 691 C CA . ASP A 1 89 ? -11.167 -12.684 -20.526 1.00 49.41 89 ASP A CA 1
ATOM 692 C C . ASP A 1 89 ? -10.711 -14.078 -20.048 1.00 49.41 89 ASP A C 1
ATOM 694 O O . ASP A 1 89 ? -11.487 -14.779 -19.412 1.00 49.41 89 ASP A O 1
ATOM 698 N N . SER A 1 90 ? -9.475 -14.531 -20.312 1.00 52.22 90 SER A N 1
ATOM 699 C CA . SER A 1 90 ? -9.057 -15.878 -19.851 1.00 52.22 90 SER A CA 1
ATOM 700 C C . SER A 1 90 ? -7.585 -16.275 -20.032 1.00 52.22 90 SER A C 1
ATOM 702 O O . SER A 1 90 ? -7.234 -17.407 -19.704 1.00 52.22 90 SER A O 1
ATOM 704 N N . GLU A 1 91 ? -6.696 -15.428 -20.559 1.00 51.19 91 GLU A N 1
ATOM 705 C CA . GLU A 1 91 ? -5.292 -15.830 -20.754 1.00 51.19 91 GLU A CA 1
ATOM 706 C C . GLU A 1 91 ? -4.402 -15.395 -19.576 1.00 51.19 91 GLU A C 1
ATOM 708 O O . GLU A 1 91 ? -4.575 -14.290 -19.057 1.00 51.19 91 GLU A O 1
ATOM 713 N N . PRO A 1 92 ? -3.414 -16.208 -19.146 1.00 52.44 92 PRO A N 1
ATOM 714 C CA . PRO A 1 92 ? -2.370 -15.761 -18.227 1.00 52.44 92 PRO A CA 1
ATOM 715 C C . PRO A 1 92 ? -1.519 -14.684 -18.921 1.00 52.44 92 PRO A C 1
ATOM 717 O O . PRO A 1 92 ? -0.518 -14.956 -19.580 1.00 52.44 92 PRO A O 1
ATOM 720 N N . LEU A 1 93 ? -1.974 -13.441 -18.779 1.00 53.19 93 LEU A N 1
ATOM 721 C CA . LEU A 1 93 ? -1.677 -12.276 -19.614 1.00 53.19 93 LEU A CA 1
ATOM 722 C C . LEU A 1 93 ? -0.217 -11.842 -19.727 1.00 53.19 93 LEU A C 1
ATOM 724 O O . LEU A 1 93 ? 0.105 -11.055 -20.612 1.00 53.19 93 LEU A O 1
ATOM 728 N N . VAL A 1 94 ? 0.667 -12.273 -18.831 1.00 54.84 94 VAL A N 1
ATOM 729 C CA . VAL A 1 94 ? 1.886 -11.488 -18.573 1.00 54.84 94 VAL A CA 1
ATOM 730 C C . VAL A 1 94 ? 3.153 -12.134 -19.111 1.00 54.84 94 VAL A C 1
ATOM 732 O O . VAL A 1 94 ? 3.939 -11.465 -19.779 1.00 54.84 94 VAL A O 1
ATOM 735 N N . TRP A 1 95 ? 3.342 -13.437 -18.917 1.00 45.38 95 TRP A N 1
ATOM 736 C CA . TRP A 1 95 ? 4.589 -14.072 -19.344 1.00 45.38 95 TRP A CA 1
ATOM 737 C C . TRP A 1 95 ? 4.655 -14.285 -20.861 1.00 45.38 95 TRP A C 1
ATOM 739 O O . TRP A 1 95 ? 5.648 -13.954 -21.501 1.00 45.38 95 TRP A O 1
ATOM 749 N N . SER A 1 96 ? 3.591 -14.819 -21.460 1.00 51.62 96 SER A N 1
ATOM 750 C CA . SER A 1 96 ? 3.576 -15.250 -22.863 1.00 51.62 96 SER A CA 1
ATOM 751 C C . SER A 1 96 ? 3.499 -14.100 -23.870 1.00 51.62 96 SER A C 1
ATOM 753 O O . SER A 1 96 ? 4.085 -14.222 -24.943 1.00 51.62 96 SER A O 1
ATOM 755 N N . ARG A 1 97 ? 2.801 -13.002 -23.545 1.00 50.62 97 ARG A N 1
ATOM 756 C CA . ARG A 1 97 ? 2.586 -11.872 -24.469 1.00 50.62 97 ARG A CA 1
ATOM 757 C C . ARG A 1 97 ? 3.555 -10.708 -24.302 1.00 50.62 97 ARG A C 1
ATOM 759 O O . ARG A 1 97 ? 3.894 -10.094 -25.305 1.00 50.62 97 ARG A O 1
ATOM 766 N N . PHE A 1 98 ? 3.989 -10.397 -23.081 1.00 50.00 98 PHE A N 1
ATOM 767 C CA . PHE A 1 98 ? 4.817 -9.210 -22.831 1.00 50.00 98 PHE A CA 1
ATOM 768 C C . PHE A 1 98 ? 6.285 -9.540 -22.556 1.00 50.00 98 PHE A C 1
ATOM 770 O O . PHE A 1 98 ? 7.156 -8.812 -23.016 1.00 50.00 98 PHE A O 1
ATOM 777 N N . ILE A 1 99 ? 6.573 -10.644 -21.860 1.00 49.97 99 ILE A N 1
ATOM 778 C CA . ILE A 1 99 ? 7.946 -10.989 -21.454 1.00 49.97 99 ILE A CA 1
ATOM 779 C C . ILE A 1 99 ? 8.616 -11.916 -22.480 1.00 49.97 99 ILE A C 1
ATOM 781 O O . ILE A 1 99 ? 9.704 -11.626 -22.967 1.00 49.97 99 ILE A O 1
ATOM 785 N N . ARG A 1 100 ? 7.957 -13.010 -22.886 1.00 44.31 100 ARG A N 1
ATOM 786 C CA . ARG A 1 100 ? 8.533 -14.018 -23.796 1.00 44.31 100 ARG A CA 1
ATOM 787 C C . ARG A 1 100 ? 8.994 -13.469 -25.159 1.00 44.31 100 ARG A C 1
ATOM 789 O O . ARG A 1 100 ? 10.066 -13.891 -25.589 1.00 44.31 100 ARG A O 1
ATOM 796 N N . PRO A 1 101 ? 8.268 -12.563 -25.845 1.00 50.91 101 PRO A N 1
ATOM 797 C CA . PRO A 1 101 ? 8.719 -12.051 -27.142 1.00 50.91 101 PRO A CA 1
ATOM 798 C C . PRO A 1 101 ? 9.953 -11.145 -27.046 1.00 50.91 101 PRO A C 1
ATOM 800 O O . PRO A 1 101 ? 10.697 -11.050 -28.011 1.00 50.91 101 PRO A O 1
ATOM 803 N N . ALA A 1 102 ? 10.189 -10.504 -25.895 1.00 52.38 102 ALA A N 1
ATOM 804 C CA . ALA A 1 102 ? 11.351 -9.640 -25.673 1.00 52.38 102 ALA A CA 1
ATOM 805 C C . ALA A 1 102 ? 12.626 -10.423 -25.300 1.00 52.38 102 ALA A C 1
ATOM 807 O O . ALA A 1 102 ? 13.729 -9.909 -25.454 1.00 52.38 102 ALA A O 1
ATOM 808 N N . VAL A 1 103 ? 12.476 -11.660 -24.811 1.00 50.12 103 VAL A N 1
ATOM 809 C CA . VAL A 1 103 ? 13.586 -12.538 -24.391 1.00 50.12 103 VAL A CA 1
ATOM 810 C C . VAL A 1 103 ? 14.049 -13.468 -25.523 1.00 50.12 103 VAL A C 1
ATOM 812 O O . VAL A 1 103 ? 15.122 -14.061 -25.436 1.00 50.12 103 VAL A O 1
ATOM 815 N N . GLN A 1 104 ? 13.274 -13.614 -26.603 1.00 50.75 104 GLN A N 1
ATOM 816 C CA . GLN A 1 104 ? 13.740 -14.363 -27.771 1.00 50.75 104 GLN A CA 1
ATOM 817 C C . GLN A 1 104 ? 14.745 -13.519 -28.569 1.00 50.75 104 GLN A C 1
ATOM 819 O O . GLN A 1 104 ? 14.414 -12.387 -28.928 1.00 50.75 104 GLN A O 1
ATOM 824 N N . PRO A 1 105 ? 15.947 -14.044 -28.887 1.00 53.47 105 PRO A N 1
ATOM 825 C CA . PRO A 1 105 ? 16.794 -13.400 -29.879 1.00 53.47 105 PRO A CA 1
ATOM 826 C C . PRO A 1 105 ? 16.032 -13.328 -31.214 1.00 53.47 105 PRO A C 1
ATOM 828 O O . PRO A 1 105 ? 15.186 -14.193 -31.482 1.00 53.47 105 PRO A O 1
ATOM 831 N N . PRO A 1 106 ? 16.273 -12.289 -32.034 1.00 51.00 106 PRO A N 1
ATOM 832 C CA . PRO A 1 106 ? 15.576 -12.126 -33.301 1.00 51.00 106 PRO A CA 1
ATOM 833 C C . PRO A 1 106 ? 15.735 -13.395 -34.153 1.00 51.00 106 PRO A C 1
ATOM 835 O O . PRO A 1 106 ? 16.795 -14.022 -34.127 1.00 51.00 106 PRO A O 1
ATOM 838 N N . PRO A 1 107 ? 14.701 -13.809 -34.903 1.00 50.22 107 PRO A N 1
ATOM 839 C CA . PRO A 1 107 ? 14.808 -14.982 -35.754 1.00 50.22 107 PRO A CA 1
ATOM 840 C C . PRO A 1 107 ? 15.785 -14.674 -36.898 1.00 50.22 107 PRO A C 1
ATOM 842 O O . PRO A 1 107 ? 15.401 -14.029 -37.873 1.00 50.22 107 PRO A O 1
ATOM 845 N N . GLY A 1 108 ? 17.043 -15.109 -36.762 1.00 59.31 108 GLY A N 1
ATOM 846 C CA . GLY A 1 108 ? 18.056 -14.963 -37.811 1.00 59.31 108 GLY A CA 1
ATOM 847 C C . GLY A 1 108 ? 19.511 -14.723 -37.388 1.00 59.31 108 GLY A C 1
ATOM 848 O O . GLY A 1 108 ? 20.222 -14.103 -38.174 1.00 59.31 108 GLY A O 1
ATOM 849 N N . GLU A 1 109 ? 19.966 -15.210 -36.229 1.00 40.19 109 GLU A N 1
ATOM 850 C CA . GLU A 1 109 ? 21.400 -15.448 -35.957 1.00 40.19 109 GLU A CA 1
ATOM 851 C C . GLU A 1 109 ? 21.653 -16.927 -35.646 1.00 40.19 109 GLU A C 1
ATOM 853 O O . GLU A 1 109 ? 20.851 -17.515 -34.881 1.00 40.19 109 GLU A O 1
#

Radius of gyration: 19.08 Å; chains: 1; bounding box: 38×32×58 Å

Secondary structure (DSSP, 8-state):
--SS----HHHHHHHHHHHHHTT-S--------HHHHHHHTT--SSHHHHHHHHHHTTTSPPPPPS--SGGGHHHHHHHHHHHHTTT-SSS-TTIIIIIHHHHSPPTT-

pLDDT: mean 76.07, std 15.91, range [40.19, 95.44]

Foldseek 3Di:
DAQWDDDDPVQQVVQVVVVVVVVDPDDDDTDGDLVRVQVQQQDDPDPVSVVSLVVCVVPHPHDQDPDPDPSCLVVVCVVCCVVVPVPDPDDPPRCPPPPVVVPDDPPDD